Protein AF-A2EGA7-F1 (afdb_monomer_lite)

Organism: Trichomonas vaginalis (strain ATCC PRA-98 / G3) (NCBI:txid412133)

Structure (mmCIF, N/CA/C/O backbone):
data_AF-A2EGA7-F1
#
_entry.id   AF-A2EGA7-F1
#
loop_
_atom_site.group_PDB
_atom_site.id
_atom_site.type_symbol
_atom_site.label_atom_id
_atom_site.label_alt_id
_atom_site.label_comp_id
_atom_site.label_asym_id
_atom_site.label_entity_id
_atom_site.label_seq_id
_atom_site.pdbx_PDB_ins_code
_atom_site.Cartn_x
_atom_site.Cartn_y
_atom_site.Cartn_z
_atom_site.occupancy
_atom_site.B_iso_or_equiv
_atom_site.auth_seq_id
_atom_site.auth_comp_id
_atom_site.auth_asym_id
_atom_site.auth_atom_id
_atom_site.pdbx_PDB_model_num
ATOM 1 N N . MET A 1 1 ? -12.335 -5.864 5.901 1.00 59.53 1 MET A N 1
ATOM 2 C CA . MET A 1 1 ? -11.929 -6.369 4.562 1.00 59.53 1 MET A CA 1
ATOM 3 C C . MET A 1 1 ? -12.268 -5.380 3.443 1.00 59.53 1 MET A C 1
ATOM 5 O O . MET A 1 1 ? -11.469 -5.265 2.526 1.00 59.53 1 MET A O 1
ATOM 9 N N . GLU A 1 2 ? -13.351 -4.599 3.568 1.00 74.31 2 GLU A N 1
ATOM 10 C CA . GLU A 1 2 ? -13.751 -3.530 2.622 1.00 74.31 2 GLU A CA 1
ATOM 11 C C . GLU A 1 2 ? -12.633 -2.541 2.249 1.00 74.31 2 GLU A C 1
ATOM 13 O O . GLU A 1 2 ? -12.546 -2.087 1.114 1.00 74.31 2 GLU A O 1
ATOM 18 N N . PHE A 1 3 ? -11.723 -2.241 3.175 1.00 81.00 3 PHE A N 1
ATOM 19 C CA . PHE A 1 3 ? -10.582 -1.372 2.903 1.00 81.00 3 PHE A CA 1
ATOM 20 C C . PHE A 1 3 ? -9.685 -1.851 1.745 1.00 81.00 3 PHE A C 1
ATOM 22 O O . PHE A 1 3 ? -9.245 -1.044 0.926 1.00 81.00 3 PHE A O 1
ATOM 29 N N . LEU A 1 4 ? -9.395 -3.155 1.662 1.00 79.50 4 LEU A N 1
ATOM 30 C CA . LEU A 1 4 ? -8.545 -3.681 0.588 1.00 79.50 4 LEU A CA 1
ATOM 31 C C . LEU A 1 4 ? -9.235 -3.551 -0.772 1.00 79.50 4 LEU A C 1
ATOM 33 O O . LEU A 1 4 ? -8.558 -3.317 -1.775 1.00 79.50 4 LEU A O 1
ATOM 37 N N . ASP A 1 5 ? -10.568 -3.610 -0.794 1.00 81.44 5 ASP A N 1
ATOM 38 C CA . ASP A 1 5 ? -11.342 -3.287 -1.986 1.00 81.44 5 ASP A CA 1
ATOM 39 C C . ASP A 1 5 ? -11.206 -1.800 -2.332 1.00 81.44 5 ASP A C 1
ATOM 41 O O . ASP A 1 5 ? -10.957 -1.477 -3.491 1.00 81.44 5 ASP A O 1
ATOM 45 N N . CYS A 1 6 ? -11.249 -0.886 -1.353 1.00 81.25 6 CYS A N 1
ATOM 46 C CA . CYS A 1 6 ? -10.976 0.536 -1.602 1.00 81.25 6 CYS A CA 1
ATOM 47 C C . CYS A 1 6 ? -9.593 0.762 -2.232 1.00 81.25 6 CYS A C 1
ATOM 49 O O . CYS A 1 6 ? -9.489 1.512 -3.200 1.00 81.25 6 CYS A O 1
ATOM 51 N N . ILE A 1 7 ? -8.547 0.095 -1.731 1.00 86.88 7 ILE A N 1
ATOM 52 C CA . ILE A 1 7 ? -7.188 0.201 -2.287 1.00 86.88 7 ILE A CA 1
ATOM 53 C C . ILE A 1 7 ? -7.110 -0.350 -3.713 1.00 86.88 7 ILE A C 1
ATOM 55 O O . ILE A 1 7 ? -6.462 0.247 -4.571 1.00 86.88 7 ILE A O 1
ATOM 59 N N . ARG A 1 8 ? -7.798 -1.461 -3.992 1.00 86.25 8 ARG A N 1
ATOM 60 C CA . ARG A 1 8 ? -7.863 -2.057 -5.334 1.00 86.25 8 ARG A CA 1
ATOM 61 C C . ARG A 1 8 ? -8.451 -1.103 -6.378 1.00 86.25 8 ARG A C 1
ATOM 63 O O . ARG A 1 8 ? -8.062 -1.170 -7.542 1.00 86.25 8 ARG A O 1
ATOM 70 N N . TRP A 1 9 ? -9.382 -0.239 -5.979 1.00 89.62 9 TRP A N 1
ATOM 71 C CA . TRP A 1 9 ? -10.031 0.722 -6.875 1.00 89.62 9 TRP A CA 1
ATOM 72 C C . TRP A 1 9 ? -9.250 2.025 -7.073 1.00 89.62 9 TRP A C 1
ATOM 74 O O . TRP A 1 9 ? -9.686 2.878 -7.848 1.00 89.62 9 TRP A O 1
ATOM 84 N N . LEU A 1 10 ? -8.105 2.200 -6.407 1.00 93.62 10 LEU A N 1
ATOM 85 C CA . LEU A 1 10 ? -7.302 3.405 -6.584 1.00 93.62 10 LEU A CA 1
ATOM 86 C C . LEU A 1 10 ? -6.682 3.464 -7.988 1.00 93.62 10 LEU A C 1
ATOM 88 O O . LEU A 1 10 ? -6.241 2.444 -8.528 1.00 93.62 10 LEU A O 1
ATOM 92 N N . PRO 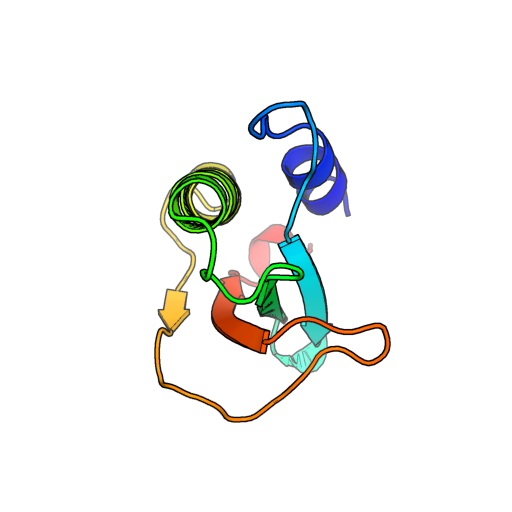A 1 11 ? -6.620 4.663 -8.593 1.00 93.94 11 PRO A N 1
ATOM 93 C CA . PRO A 1 11 ? -6.048 4.822 -9.916 1.00 93.94 11 PRO A CA 1
ATOM 94 C C . PRO A 1 11 ? -4.532 4.612 -9.889 1.00 93.94 11 PRO A C 1
ATOM 96 O O . PRO A 1 11 ? -3.857 4.853 -8.891 1.00 93.94 11 PRO A O 1
ATOM 99 N N . SER A 1 12 ? -3.991 4.205 -11.031 1.00 93.12 12 SER A N 1
ATOM 100 C CA . SER A 1 12 ? -2.552 4.170 -11.297 1.00 93.12 12 SER A CA 1
ATOM 101 C C . SER A 1 12 ? -2.293 4.449 -12.773 1.00 93.12 12 SER A C 1
ATOM 103 O O . SER A 1 12 ? -3.176 4.269 -13.622 1.00 93.12 12 SER A O 1
ATOM 105 N N . ALA A 1 13 ? -1.084 4.884 -13.109 1.00 89.81 13 ALA A N 1
ATOM 106 C CA . ALA A 1 13 ? -0.706 5.167 -14.481 1.00 89.81 13 ALA A CA 1
ATOM 107 C C . ALA A 1 13 ? -0.839 3.917 -15.361 1.00 89.81 13 ALA A C 1
ATOM 109 O O . ALA A 1 13 ? -0.255 2.865 -15.096 1.00 89.81 13 ALA A O 1
ATOM 110 N N . SER A 1 14 ? -1.610 4.039 -16.447 1.00 90.31 14 SER A N 1
ATOM 111 C CA . SER A 1 14 ? -1.970 2.906 -17.319 1.00 90.31 14 SER A CA 1
ATOM 112 C C . SER A 1 14 ? -2.618 1.729 -16.568 1.00 90.31 14 SER A C 1
ATOM 114 O O . SER A 1 14 ? -2.524 0.592 -17.023 1.00 90.31 14 SER A O 1
ATOM 116 N N . ASN A 1 15 ? -3.238 1.993 -15.411 1.00 89.94 15 ASN A N 1
ATOM 117 C CA . ASN A 1 15 ? -3.838 0.997 -14.524 1.00 89.94 15 ASN A CA 1
ATOM 118 C C . ASN A 1 15 ? -2.885 -0.158 -14.148 1.00 89.94 15 ASN A C 1
ATOM 120 O O . ASN A 1 15 ? -3.299 -1.311 -14.039 1.00 89.94 15 ASN A O 1
ATOM 124 N N . LYS A 1 16 ? -1.587 0.138 -13.998 1.00 88.38 16 LYS A N 1
ATOM 125 C CA . LYS A 1 16 ? -0.558 -0.877 -13.729 1.00 88.38 16 LYS A CA 1
ATOM 126 C C . LYS A 1 16 ? -0.602 -1.445 -12.315 1.00 88.38 16 LYS A C 1
ATOM 128 O O . LYS A 1 16 ? -0.121 -2.559 -12.134 1.00 88.38 16 LYS A O 1
ATOM 133 N N . GLN A 1 17 ? -1.105 -0.673 -11.349 1.00 90.50 17 GLN A N 1
ATOM 134 C CA . GLN A 1 17 ? -1.213 -1.036 -9.930 1.00 90.50 17 GLN A CA 1
ATOM 135 C C . GLN A 1 17 ? 0.087 -1.678 -9.422 1.00 90.50 17 GLN A C 1
ATOM 137 O O . GLN A 1 17 ? 0.167 -2.873 -9.128 1.00 90.50 17 GLN A O 1
ATOM 142 N N . SER A 1 18 ? 1.157 -0.880 -9.408 1.00 89.69 18 SER A N 1
ATOM 143 C CA . SER A 1 18 ? 2.516 -1.363 -9.143 1.00 89.69 18 SER A CA 1
ATOM 144 C C . SER A 1 18 ? 2.730 -1.886 -7.720 1.00 89.69 18 SER A C 1
ATOM 146 O O . SER A 1 18 ? 3.704 -2.595 -7.469 1.00 89.69 18 SER A O 1
ATOM 148 N N . TRP A 1 19 ? 1.811 -1.598 -6.799 1.00 92.06 19 TRP A N 1
ATOM 149 C CA . TRP A 1 19 ? 1.903 -2.022 -5.410 1.00 92.06 19 TRP A CA 1
ATOM 150 C C . TRP A 1 19 ? 1.727 -3.536 -5.221 1.00 92.06 19 TRP A C 1
ATOM 152 O O . TRP A 1 19 ? 0.942 -4.218 -5.889 1.00 92.06 19 TRP A O 1
ATOM 162 N N . ARG A 1 20 ? 2.448 -4.071 -4.236 1.00 92.12 20 ARG A N 1
ATOM 163 C CA . ARG A 1 20 ? 2.159 -5.342 -3.562 1.00 92.12 20 ARG A CA 1
ATOM 164 C C . ARG A 1 20 ? 1.994 -5.060 -2.077 1.00 92.12 20 ARG A C 1
ATOM 166 O O . ARG A 1 20 ? 2.644 -4.167 -1.536 1.00 92.12 20 ARG A O 1
ATOM 173 N N . ILE A 1 21 ? 1.114 -5.814 -1.432 1.00 93.31 21 ILE A N 1
ATOM 174 C CA . ILE A 1 21 ? 0.734 -5.587 -0.040 1.00 93.31 21 ILE A CA 1
ATOM 175 C C . ILE A 1 21 ? 0.840 -6.915 0.703 1.00 93.31 21 ILE A C 1
ATOM 177 O O . ILE A 1 21 ? 0.279 -7.919 0.268 1.00 93.31 21 ILE A O 1
ATOM 181 N N . SER A 1 22 ? 1.562 -6.914 1.820 1.00 93.88 22 SER A N 1
ATOM 182 C CA . SER A 1 22 ? 1.518 -7.981 2.824 1.00 93.88 22 SER A CA 1
ATOM 183 C C . SER A 1 22 ? 0.814 -7.449 4.065 1.00 93.88 22 SER A C 1
ATOM 185 O O . SER A 1 22 ? 1.010 -6.286 4.410 1.00 93.88 22 SER A O 1
ATOM 187 N N . TYR A 1 23 ? 0.011 -8.268 4.738 1.00 93.75 23 TYR A N 1
ATOM 188 C CA . TYR A 1 23 ? -0.706 -7.876 5.950 1.00 93.75 23 TYR A CA 1
ATOM 189 C C . TYR A 1 23 ? -0.353 -8.811 7.104 1.00 93.75 23 TYR A C 1
ATOM 191 O O . TYR A 1 23 ? -0.477 -10.028 6.978 1.00 93.75 23 TYR A O 1
ATOM 199 N N . ASN A 1 24 ? 0.072 -8.224 8.222 1.00 93.75 24 ASN A N 1
ATOM 200 C CA . ASN A 1 24 ? 0.217 -8.895 9.504 1.00 93.75 24 ASN A CA 1
ATOM 201 C C . ASN A 1 24 ? -0.984 -8.518 10.401 1.00 93.75 24 ASN A C 1
ATOM 203 O O . ASN A 1 24 ? -1.055 -7.365 10.847 1.00 93.75 24 ASN A O 1
ATOM 207 N N . PRO A 1 25 ? -1.915 -9.453 10.673 1.00 91.38 25 PRO A N 1
ATOM 208 C CA . PRO A 1 25 ? -3.100 -9.184 11.485 1.00 91.38 25 PRO A CA 1
ATOM 209 C C . PRO A 1 25 ? -2.783 -8.922 12.961 1.00 91.38 25 PRO A C 1
ATOM 211 O O . PRO A 1 25 ? -3.446 -8.090 13.577 1.00 91.38 25 PRO A O 1
ATOM 214 N N . ASP A 1 26 ? -1.745 -9.552 13.515 1.00 92.94 26 ASP A N 1
ATOM 215 C CA . ASP A 1 26 ? -1.395 -9.410 14.935 1.00 92.94 26 ASP A CA 1
ATOM 216 C C . ASP A 1 26 ? -0.959 -7.971 15.261 1.00 92.94 26 ASP A C 1
ATOM 218 O O . ASP A 1 26 ? -1.277 -7.418 16.317 1.00 92.94 26 ASP A O 1
ATOM 222 N N 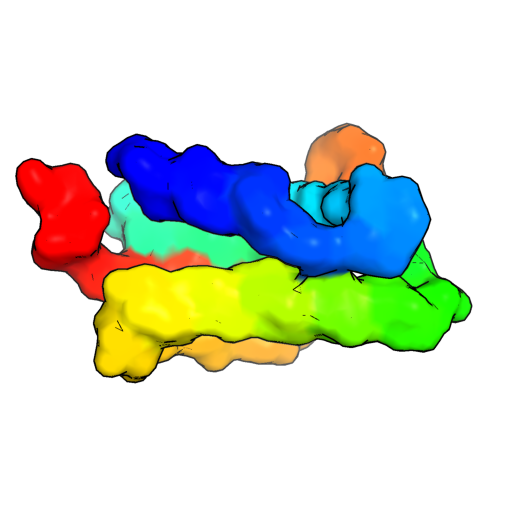. GLU A 1 27 ? -0.286 -7.331 14.304 1.00 94.44 27 GLU A N 1
ATOM 223 C CA . GLU A 1 27 ? 0.200 -5.953 14.402 1.00 94.44 27 GLU A CA 1
ATOM 224 C C . GLU A 1 27 ? -0.729 -4.925 13.734 1.00 94.44 27 GLU A C 1
ATOM 226 O O . GLU A 1 27 ? -0.491 -3.725 13.850 1.00 94.44 27 GLU A O 1
ATOM 231 N N . ASN A 1 28 ? -1.778 -5.361 13.024 1.00 92.94 28 ASN A N 1
ATOM 232 C CA . ASN A 1 28 ? -2.569 -4.523 12.106 1.00 92.94 28 ASN A CA 1
ATOM 233 C C . ASN A 1 28 ? -1.698 -3.713 11.138 1.00 92.94 28 ASN A C 1
ATOM 235 O O . ASN A 1 28 ? -1.944 -2.533 10.861 1.00 92.94 28 ASN A O 1
ATOM 239 N N . LYS A 1 29 ? -0.649 -4.368 10.642 1.00 95.69 29 LYS A N 1
ATOM 240 C CA . LYS A 1 29 ? 0.433 -3.733 9.903 1.00 95.69 29 LYS A CA 1
ATOM 241 C C . LYS A 1 29 ? 0.470 -4.241 8.477 1.00 95.69 29 LYS A C 1
ATOM 243 O O . LYS A 1 29 ? 0.561 -5.440 8.224 1.00 95.69 29 LYS A O 1
ATOM 248 N N . PHE A 1 30 ? 0.446 -3.310 7.540 1.00 95.44 30 PHE A N 1
ATOM 249 C CA . PHE A 1 30 ? 0.638 -3.571 6.126 1.00 95.44 30 PHE A CA 1
ATOM 250 C C . PHE A 1 30 ? 2.076 -3.258 5.764 1.00 95.44 30 PHE A C 1
ATOM 252 O O . PHE A 1 30 ? 2.601 -2.218 6.149 1.00 95.44 30 PHE A O 1
ATOM 259 N N . LYS A 1 31 ? 2.715 -4.135 5.003 1.00 96.31 31 LYS A N 1
ATOM 260 C CA . LYS A 1 31 ? 3.971 -3.828 4.327 1.00 96.31 31 LYS A CA 1
ATOM 261 C C . LYS A 1 31 ? 3.674 -3.569 2.864 1.00 96.31 31 LYS A C 1
ATOM 263 O O . LYS A 1 31 ? 2.978 -4.359 2.221 1.00 96.31 31 LYS A O 1
ATOM 268 N N . ILE A 1 32 ? 4.203 -2.464 2.369 1.00 95.38 32 ILE A N 1
ATOM 269 C CA . ILE A 1 32 ? 4.022 -1.996 1.007 1.00 95.38 32 ILE A CA 1
ATOM 270 C C . ILE A 1 32 ? 5.301 -2.255 0.237 1.00 95.38 32 ILE A C 1
ATOM 272 O O . ILE A 1 32 ? 6.395 -1.903 0.681 1.00 95.38 32 ILE A O 1
ATOM 276 N N . PHE A 1 33 ? 5.140 -2.821 -0.948 1.00 94.50 33 PHE A N 1
ATOM 277 C CA . PHE A 1 33 ? 6.229 -3.070 -1.871 1.00 94.50 33 PHE A CA 1
ATOM 278 C C . PHE A 1 33 ? 5.873 -2.498 -3.236 1.00 94.50 33 PHE A C 1
ATOM 280 O O . PHE A 1 33 ? 4.705 -2.492 -3.626 1.00 94.50 33 PHE A O 1
ATOM 287 N N . ASP A 1 34 ? 6.883 -2.066 -3.976 1.00 93.06 34 ASP A N 1
ATOM 288 C CA . ASP A 1 34 ? 6.734 -1.657 -5.364 1.00 93.06 34 ASP A CA 1
ATOM 289 C C . ASP A 1 34 ? 7.327 -2.708 -6.303 1.00 93.06 34 ASP A C 1
ATOM 291 O O . ASP A 1 34 ? 8.522 -3.000 -6.248 1.00 93.06 34 ASP A O 1
ATOM 295 N N . TYR A 1 35 ? 6.503 -3.233 -7.208 1.00 89.75 35 TYR A N 1
ATOM 296 C CA . TYR A 1 35 ? 6.904 -4.186 -8.238 1.00 89.75 35 TYR A CA 1
ATOM 297 C C . TYR A 1 35 ? 7.944 -3.619 -9.219 1.00 89.75 35 TYR A C 1
ATOM 299 O O . TYR A 1 35 ? 8.821 -4.358 -9.666 1.00 89.75 35 TYR A O 1
ATOM 307 N N . TYR A 1 36 ? 7.886 -2.319 -9.538 1.00 84.00 36 TYR A N 1
ATOM 308 C CA . TYR A 1 36 ? 8.839 -1.672 -10.456 1.00 84.00 36 TYR A CA 1
ATOM 309 C C . TYR A 1 36 ? 10.029 -1.019 -9.735 1.00 84.00 36 TYR A C 1
ATOM 311 O O . TYR A 1 36 ? 10.833 -0.338 -10.377 1.00 84.00 36 TYR A O 1
ATOM 319 N N . ASN A 1 37 ? 10.184 -1.262 -8.427 1.00 76.50 37 ASN A N 1
ATOM 320 C CA . ASN A 1 37 ? 11.328 -0.840 -7.611 1.00 76.50 37 ASN A CA 1
ATOM 321 C C . ASN A 1 37 ? 11.649 0.665 -7.675 1.00 76.50 37 ASN A C 1
ATOM 323 O O . ASN A 1 37 ? 12.818 1.046 -7.635 1.00 76.50 37 ASN A O 1
ATOM 327 N N . LEU A 1 38 ? 10.630 1.507 -7.836 1.00 69.25 38 LEU A N 1
ATOM 328 C CA . LEU A 1 38 ? 10.696 2.961 -8.002 1.00 69.25 38 LEU A CA 1
ATOM 329 C C . LEU A 1 38 ? 11.594 3.404 -9.173 1.00 69.25 38 LEU A C 1
ATOM 331 O O . LEU A 1 38 ? 11.957 4.574 -9.282 1.00 69.25 38 LEU A O 1
ATOM 335 N N . ALA A 1 39 ? 11.959 2.477 -10.065 1.00 66.12 39 ALA A N 1
ATOM 336 C CA . ALA A 1 39 ? 12.922 2.712 -11.137 1.00 66.12 39 ALA A CA 1
ATOM 337 C C . ALA A 1 39 ? 12.319 3.520 -12.295 1.00 66.12 39 ALA A C 1
ATOM 339 O O . ALA A 1 39 ? 13.037 4.170 -13.053 1.00 66.12 39 ALA A O 1
ATOM 340 N N . ASN A 1 40 ? 10.994 3.506 -12.429 1.00 67.38 40 ASN A N 1
ATOM 341 C CA . ASN A 1 40 ? 10.255 4.437 -13.265 1.00 67.38 40 ASN A CA 1
ATOM 342 C C . ASN A 1 40 ? 9.585 5.470 -12.346 1.00 67.38 40 ASN A C 1
ATOM 344 O O . ASN A 1 40 ? 8.762 5.119 -11.512 1.00 67.38 40 ASN A O 1
ATOM 348 N N . GLY A 1 41 ? 9.897 6.761 -12.497 1.00 66.31 41 GLY A N 1
ATOM 349 C CA . GLY A 1 41 ? 9.354 7.810 -11.612 1.00 66.31 41 GLY A CA 1
ATOM 350 C C . GLY A 1 41 ? 7.817 7.843 -11.517 1.00 66.31 41 GLY A C 1
ATOM 351 O O . GLY A 1 41 ? 7.267 8.362 -10.555 1.00 66.31 41 GLY A O 1
ATOM 352 N N . ILE A 1 42 ? 7.125 7.230 -12.482 1.00 74.00 42 ILE A N 1
ATOM 353 C CA . ILE A 1 42 ? 5.679 6.981 -12.469 1.00 74.00 42 ILE A CA 1
ATOM 354 C C . ILE A 1 42 ? 5.249 6.103 -11.282 1.00 74.00 42 ILE A C 1
ATOM 356 O O . ILE A 1 42 ? 4.247 6.411 -10.641 1.00 74.00 42 ILE A O 1
ATOM 360 N N . SER A 1 43 ? 6.000 5.048 -10.953 1.00 80.19 43 SER A N 1
ATOM 361 C CA . SER A 1 43 ? 5.625 4.143 -9.863 1.00 80.19 43 SER A CA 1
ATOM 362 C C . SER A 1 43 ? 5.649 4.833 -8.500 1.00 80.19 43 SER A C 1
ATOM 364 O O . SER A 1 43 ? 4.805 4.556 -7.654 1.00 80.19 43 SER A O 1
ATOM 366 N N . THR A 1 44 ? 6.524 5.822 -8.304 1.00 85.00 44 THR A N 1
ATOM 367 C CA . THR A 1 44 ? 6.522 6.645 -7.087 1.00 85.00 44 THR A CA 1
ATOM 368 C C . THR A 1 44 ? 5.183 7.358 -6.881 1.00 85.00 44 THR A C 1
ATOM 370 O O . THR A 1 44 ? 4.674 7.395 -5.761 1.00 85.00 44 THR A O 1
ATOM 373 N N . PHE A 1 45 ? 4.579 7.889 -7.951 1.00 89.31 45 PHE A N 1
ATOM 374 C CA . PHE A 1 45 ? 3.262 8.528 -7.874 1.00 89.31 45 PHE A CA 1
ATOM 375 C C . PHE A 1 45 ? 2.152 7.513 -7.593 1.00 89.31 45 PHE A C 1
ATOM 377 O O . PHE A 1 45 ? 1.315 7.764 -6.730 1.00 89.31 45 PHE A O 1
ATOM 384 N N . ASP A 1 46 ? 2.176 6.358 -8.263 1.00 92.12 46 ASP A N 1
ATOM 385 C CA . ASP A 1 46 ? 1.192 5.288 -8.056 1.00 92.12 46 ASP A CA 1
ATOM 386 C C . ASP A 1 46 ? 1.214 4.774 -6.605 1.00 92.12 46 ASP A C 1
ATOM 388 O O . ASP A 1 46 ? 0.168 4.641 -5.965 1.00 92.12 46 ASP A O 1
ATOM 392 N N . ILE A 1 47 ? 2.407 4.560 -6.043 1.00 92.81 47 ILE A N 1
ATOM 393 C CA . ILE A 1 47 ? 2.581 4.181 -4.636 1.00 92.81 47 ILE A CA 1
ATOM 394 C C . ILE A 1 47 ? 2.087 5.291 -3.701 1.00 92.81 47 ILE A C 1
ATOM 396 O O . ILE A 1 47 ? 1.410 4.998 -2.717 1.00 92.81 47 ILE A O 1
ATOM 400 N N . GLY A 1 48 ? 2.359 6.561 -4.012 1.00 93.31 48 GLY A N 1
ATOM 401 C CA . GLY A 1 48 ? 1.856 7.700 -3.239 1.00 93.31 48 GLY A CA 1
ATOM 402 C C . GLY A 1 48 ? 0.324 7.787 -3.216 1.00 93.31 48 GLY A C 1
ATOM 403 O O . GLY A 1 48 ? -0.263 8.013 -2.154 1.00 93.31 48 GLY A O 1
ATOM 404 N N . ILE A 1 49 ? -0.335 7.549 -4.355 1.00 94.06 49 ILE A N 1
ATOM 405 C CA . ILE A 1 49 ? -1.803 7.457 -4.447 1.00 94.06 49 ILE A CA 1
ATOM 406 C C . ILE A 1 49 ? -2.310 6.332 -3.541 1.00 94.06 49 ILE A C 1
ATOM 408 O O . ILE A 1 49 ? -3.230 6.538 -2.748 1.00 94.06 49 ILE A O 1
ATOM 412 N N . MET A 1 50 ? -1.676 5.163 -3.616 1.00 94.50 50 MET A N 1
ATOM 413 C CA . MET A 1 50 ? -2.039 4.003 -2.809 1.00 94.50 50 MET A CA 1
ATOM 414 C C . MET A 1 50 ? -1.896 4.278 -1.301 1.00 94.50 50 MET A C 1
ATOM 416 O O . MET A 1 50 ? -2.853 4.070 -0.553 1.00 94.50 50 MET A O 1
ATOM 420 N N . ILE A 1 51 ? -0.766 4.844 -0.856 1.00 94.69 51 ILE A N 1
ATOM 421 C CA . ILE A 1 51 ? -0.546 5.256 0.545 1.00 94.69 51 ILE A CA 1
ATOM 422 C C . ILE A 1 51 ? -1.600 6.284 0.987 1.00 94.69 51 ILE A C 1
ATOM 424 O O . ILE A 1 51 ? -2.121 6.206 2.100 1.00 94.69 51 ILE A O 1
ATOM 428 N N . SER A 1 52 ? -1.969 7.222 0.112 1.00 93.75 52 SER A N 1
ATOM 429 C CA . SER A 1 52 ? -3.017 8.207 0.409 1.00 93.75 52 SER A CA 1
ATOM 430 C C . SER A 1 52 ? -4.373 7.542 0.664 1.00 93.75 52 SER A C 1
ATOM 432 O O . SER A 1 52 ? -5.137 8.015 1.501 1.00 93.75 52 SER A O 1
ATOM 434 N N . GLY A 1 53 ? -4.661 6.409 0.018 1.00 93.31 53 GLY A N 1
ATOM 435 C CA . GLY A 1 53 ? -5.850 5.606 0.304 1.00 93.31 53 GLY A CA 1
ATOM 436 C C . GLY A 1 53 ? -5.912 5.105 1.749 1.00 93.31 53 GLY A C 1
ATOM 437 O O . GLY A 1 53 ? -6.955 5.227 2.390 1.00 93.31 53 GLY A O 1
ATOM 438 N N . PHE A 1 54 ? -4.790 4.618 2.295 1.00 94.12 54 PHE A N 1
ATOM 439 C CA . PHE A 1 54 ? -4.682 4.249 3.716 1.00 94.12 54 PHE A CA 1
ATOM 440 C C . PHE A 1 54 ? -4.944 5.451 4.628 1.00 94.12 54 PHE A C 1
ATOM 442 O O . PHE A 1 54 ? -5.706 5.359 5.597 1.00 94.12 54 PHE A O 1
ATOM 449 N N . TYR A 1 55 ? -4.342 6.592 4.294 1.00 94.56 55 TYR A N 1
ATOM 450 C CA . TYR A 1 55 ? -4.507 7.828 5.048 1.00 94.56 55 TYR A CA 1
ATOM 451 C C . TYR A 1 55 ? -5.968 8.297 5.070 1.00 94.56 55 TYR A C 1
ATOM 453 O O . TYR A 1 55 ? -6.520 8.544 6.140 1.00 94.56 55 TYR A O 1
ATOM 461 N N . PHE A 1 56 ? -6.634 8.364 3.915 1.00 92.19 56 PHE A N 1
ATOM 462 C CA . PHE A 1 56 ? -8.023 8.821 3.844 1.00 92.19 56 PHE A CA 1
ATOM 463 C C . PHE A 1 56 ? -9.003 7.837 4.478 1.00 92.19 56 PHE A C 1
ATOM 465 O O . PHE A 1 56 ? -9.893 8.269 5.211 1.00 92.19 56 PHE A O 1
ATOM 472 N N . TYR A 1 57 ? -8.822 6.531 4.264 1.00 91.00 57 TYR A N 1
ATOM 473 C CA . TYR A 1 57 ? -9.678 5.519 4.883 1.00 91.00 57 TYR A CA 1
ATOM 474 C C . TYR A 1 57 ? -9.595 5.565 6.412 1.00 91.00 57 TYR A C 1
ATOM 476 O O . TYR A 1 57 ? -10.615 5.553 7.097 1.00 91.00 57 TYR A O 1
ATOM 484 N N . SER A 1 58 ? -8.380 5.699 6.953 1.00 92.69 58 SER A N 1
ATOM 485 C CA . SER A 1 58 ? -8.167 5.848 8.397 1.00 92.69 58 SER A CA 1
ATOM 486 C C . SER A 1 58 ? -8.474 7.243 8.937 1.00 92.69 58 SER A C 1
ATOM 488 O O . SER A 1 58 ? -8.270 7.481 10.124 1.00 92.69 58 SER A O 1
ATOM 490 N N . LYS A 1 59 ? -8.922 8.189 8.099 1.00 93.31 59 LYS A N 1
ATOM 491 C CA . LYS A 1 59 ? -9.118 9.601 8.477 1.00 93.31 59 LYS A CA 1
ATOM 492 C C . LYS A 1 59 ? -7.870 10.205 9.142 1.00 93.31 59 LYS A C 1
ATOM 494 O O . LYS A 1 59 ? -7.969 10.975 10.094 1.00 93.31 59 LYS A O 1
ATOM 499 N N . GLY A 1 60 ? -6.693 9.818 8.652 1.00 94.44 60 GLY A N 1
ATOM 500 C CA . GLY A 1 60 ? -5.388 10.260 9.138 1.00 94.44 60 GLY A CA 1
ATOM 501 C C . GLY A 1 60 ? -4.888 9.565 10.405 1.00 94.44 60 GLY A C 1
ATOM 502 O O . GLY A 1 60 ? -3.875 9.987 10.953 1.00 94.44 60 GLY A O 1
ATOM 503 N N . GLN A 1 61 ? -5.564 8.516 10.880 1.00 95.69 61 GLN A N 1
ATOM 504 C CA . GLN A 1 61 ? -5.187 7.798 12.104 1.00 95.69 61 GLN A CA 1
ATOM 505 C C . GLN A 1 61 ? -4.170 6.666 11.873 1.00 95.69 61 GLN A C 1
ATOM 507 O O . GLN A 1 61 ? -3.766 6.006 12.828 1.00 95.69 61 GLN A O 1
ATOM 512 N N . CYS A 1 62 ? -3.758 6.405 10.629 1.00 95.31 62 CYS A N 1
ATOM 513 C CA . CYS A 1 62 ? -2.703 5.438 10.336 1.00 95.31 62 CYS A CA 1
ATOM 514 C C . CYS A 1 62 ? -1.306 5.986 10.662 1.00 95.31 62 CYS A C 1
ATOM 516 O O . CYS A 1 62 ? -1.027 7.171 10.470 1.00 95.31 62 CYS A O 1
ATOM 518 N N . GLN A 1 63 ? -0.393 5.101 11.055 1.00 97.25 63 GLN A N 1
ATOM 519 C CA . GLN A 1 63 ? 1.029 5.415 11.174 1.00 97.25 63 GLN A CA 1
ATOM 520 C C . GLN A 1 63 ? 1.776 4.872 9.958 1.00 97.25 63 GLN A C 1
ATOM 522 O O . GLN A 1 63 ? 1.695 3.680 9.673 1.00 97.25 63 GLN A O 1
ATOM 527 N N . ILE A 1 64 ? 2.520 5.734 9.266 1.00 97.12 64 ILE A N 1
ATOM 528 C CA . ILE A 1 64 ? 3.348 5.359 8.114 1.00 97.12 64 ILE A CA 1
ATOM 529 C C . ILE A 1 64 ? 4.814 5.377 8.550 1.00 97.12 64 ILE A C 1
ATOM 531 O O . ILE A 1 64 ? 5.318 6.407 8.993 1.00 97.12 64 ILE A O 1
ATOM 535 N N . ASP A 1 65 ? 5.492 4.243 8.410 1.00 96.69 65 ASP A N 1
ATOM 536 C CA . ASP A 1 65 ? 6.909 4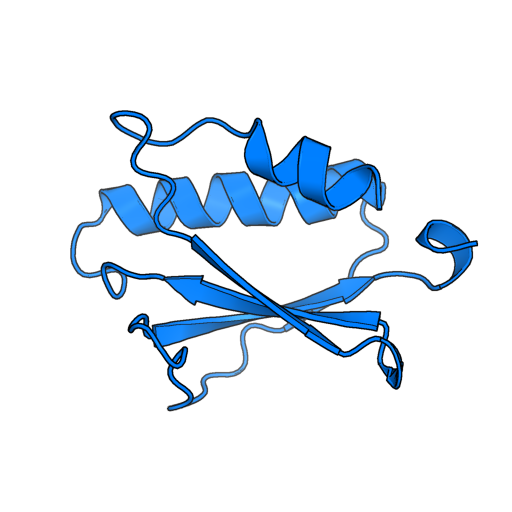.067 8.714 1.00 96.69 65 ASP A CA 1
ATOM 537 C C . ASP A 1 65 ? 7.698 3.821 7.421 1.00 96.69 65 ASP A C 1
ATOM 539 O O . ASP A 1 65 ? 7.528 2.801 6.746 1.00 96.69 65 ASP A O 1
ATOM 543 N N . MET A 1 66 ? 8.559 4.783 7.087 1.00 92.81 66 MET A N 1
ATOM 544 C CA . MET A 1 66 ? 9.418 4.792 5.899 1.00 92.81 66 MET A CA 1
ATOM 545 C C . MET A 1 66 ? 10.829 4.243 6.180 1.00 92.81 66 MET A C 1
ATOM 547 O O . MET A 1 66 ? 11.736 4.452 5.374 1.00 92.81 66 MET A O 1
ATOM 551 N N . THR A 1 67 ? 11.052 3.585 7.324 1.00 94.31 67 THR A N 1
ATOM 552 C CA . THR A 1 67 ? 12.357 2.999 7.661 1.00 94.31 67 THR A CA 1
ATOM 553 C C . THR A 1 67 ? 12.784 2.010 6.570 1.00 94.31 67 THR A C 1
ATOM 555 O O . THR A 1 67 ? 12.028 1.075 6.299 1.00 94.31 67 THR A O 1
ATOM 558 N N . PRO A 1 68 ? 13.967 2.182 5.943 1.00 89.12 68 PRO A N 1
ATOM 559 C CA . PRO A 1 68 ? 14.426 1.312 4.865 1.00 89.12 68 PRO A CA 1
ATOM 560 C C . PRO A 1 68 ? 14.523 -0.159 5.282 1.00 89.12 68 PRO A C 1
ATOM 562 O O . PRO A 1 68 ? 14.889 -0.475 6.414 1.00 89.12 68 PRO A O 1
ATOM 565 N N . SER A 1 69 ? 14.249 -1.059 4.340 1.00 93.25 69 SER A N 1
ATOM 566 C CA . SER A 1 69 ? 14.393 -2.505 4.513 1.00 93.25 69 SER A CA 1
ATOM 567 C C . SER A 1 69 ? 14.776 -3.151 3.184 1.00 93.25 69 SER A C 1
ATOM 569 O O . SER A 1 69 ? 14.272 -2.758 2.134 1.00 93.25 69 SER A O 1
ATOM 571 N N . GLU A 1 70 ? 15.631 -4.172 3.237 1.00 92.38 70 GLU A N 1
ATOM 572 C CA . GLU A 1 70 ? 16.018 -4.994 2.077 1.00 92.38 70 GLU A CA 1
ATOM 573 C C . GLU A 1 70 ? 15.001 -6.117 1.785 1.00 92.38 70 GLU A C 1
ATOM 575 O O . GLU A 1 70 ? 15.238 -7.006 0.966 1.00 92.38 70 GLU A O 1
ATOM 580 N N . GLU A 1 71 ? 13.857 -6.112 2.475 1.00 93.19 71 GLU A N 1
ATOM 581 C CA . GLU A 1 71 ? 12.792 -7.089 2.277 1.00 93.19 71 GLU A CA 1
ATOM 582 C C . GLU A 1 71 ? 12.208 -7.010 0.857 1.00 93.19 71 GLU A C 1
ATOM 584 O O . GLU A 1 71 ? 12.009 -5.937 0.277 1.00 93.19 71 GLU A O 1
ATOM 589 N N . THR A 1 72 ? 11.888 -8.177 0.301 1.00 92.06 72 THR A N 1
ATOM 590 C CA . THR A 1 72 ? 11.257 -8.308 -1.013 1.00 92.06 72 THR A CA 1
ATOM 591 C C . THR A 1 72 ? 9.973 -9.112 -0.907 1.00 92.06 72 THR A C 1
ATOM 593 O O . THR A 1 72 ? 9.848 -10.024 -0.087 1.00 92.06 72 THR A O 1
ATOM 596 N N . PHE A 1 73 ? 8.994 -8.773 -1.742 1.00 91.06 73 PHE A N 1
ATOM 597 C CA . PHE A 1 73 ? 7.769 -9.555 -1.843 1.00 91.06 73 PHE A CA 1
ATOM 598 C C . PHE A 1 73 ? 8.043 -10.861 -2.609 1.00 91.06 73 PHE A C 1
ATOM 600 O O . PHE A 1 73 ? 8.814 -10.868 -3.567 1.00 91.06 73 PHE A O 1
ATOM 607 N N . HIS A 1 74 ? 7.397 -11.967 -2.229 1.00 87.38 74 HIS A N 1
ATOM 608 C CA . HIS A 1 74 ? 7.698 -13.308 -2.761 1.00 87.38 74 HIS A CA 1
ATOM 609 C C . HIS A 1 74 ? 7.515 -13.454 -4.288 1.00 87.38 74 HIS A C 1
ATOM 611 O O . HIS A 1 74 ? 8.180 -14.279 -4.905 1.00 87.38 74 HIS A O 1
ATOM 617 N N . THR A 1 75 ? 6.659 -12.639 -4.918 1.00 86.75 75 THR A N 1
ATOM 618 C CA . THR A 1 75 ? 6.503 -12.568 -6.388 1.00 86.75 75 THR A CA 1
ATOM 619 C C . THR A 1 75 ? 7.271 -11.406 -7.035 1.00 86.75 75 THR A C 1
ATOM 621 O O . THR A 1 75 ? 6.959 -11.006 -8.158 1.00 86.75 75 THR A O 1
ATOM 624 N N . GLY A 1 76 ? 8.223 -10.812 -6.319 1.00 85.38 76 GLY A N 1
ATOM 625 C CA . GLY A 1 76 ? 8.957 -9.621 -6.733 1.00 85.38 76 GLY A CA 1
ATOM 626 C C . GLY A 1 76 ? 8.342 -8.309 -6.240 1.00 85.38 76 GLY A C 1
ATOM 627 O O . GLY A 1 76 ? 7.133 -8.192 -6.029 1.00 85.38 76 GLY A O 1
ATOM 628 N N . GLY A 1 77 ? 9.221 -7.320 -6.087 1.00 89.19 77 GLY A N 1
ATOM 629 C CA . GLY A 1 77 ? 8.933 -5.974 -5.601 1.00 89.19 77 GLY A CA 1
ATOM 630 C C . GLY A 1 77 ? 9.731 -5.646 -4.341 1.00 89.19 77 GLY A C 1
ATOM 631 O O . GLY A 1 77 ? 9.853 -6.483 -3.442 1.00 89.19 77 GLY A O 1
ATOM 632 N N . LYS A 1 78 ? 10.300 -4.442 -4.293 1.00 92.75 78 LYS A N 1
ATOM 633 C CA . LYS A 1 78 ? 11.100 -3.957 -3.161 1.00 92.75 78 LYS A CA 1
ATOM 634 C C . LYS A 1 78 ? 10.227 -3.273 -2.129 1.00 92.75 78 LYS A C 1
ATOM 636 O O . LYS A 1 78 ? 9.283 -2.570 -2.488 1.00 92.75 78 LYS A O 1
ATOM 641 N N . TYR A 1 79 ? 10.563 -3.475 -0.860 1.00 94.50 79 TYR A N 1
ATOM 642 C CA . TYR A 1 79 ? 9.918 -2.782 0.242 1.00 94.50 79 TYR A CA 1
ATOM 643 C C . TYR A 1 79 ? 10.005 -1.263 0.060 1.00 94.50 79 TYR A C 1
ATOM 645 O O . TYR A 1 79 ? 11.043 -0.725 -0.326 1.00 94.50 79 TYR A O 1
ATOM 653 N N . VAL A 1 80 ? 8.898 -0.585 0.351 1.00 94.62 80 VAL A N 1
ATOM 654 C CA . VAL A 1 80 ? 8.810 0.877 0.353 1.00 94.62 80 VAL A CA 1
ATOM 655 C C . VAL A 1 80 ? 8.592 1.379 1.772 1.00 94.62 80 VAL A C 1
ATOM 657 O O . VAL A 1 80 ? 9.348 2.213 2.260 1.00 94.62 80 VAL A O 1
ATOM 660 N N . CYS A 1 81 ? 7.546 0.886 2.431 1.00 95.81 81 CYS A N 1
ATOM 661 C CA . CYS A 1 81 ? 7.155 1.339 3.757 1.00 95.81 81 CYS A C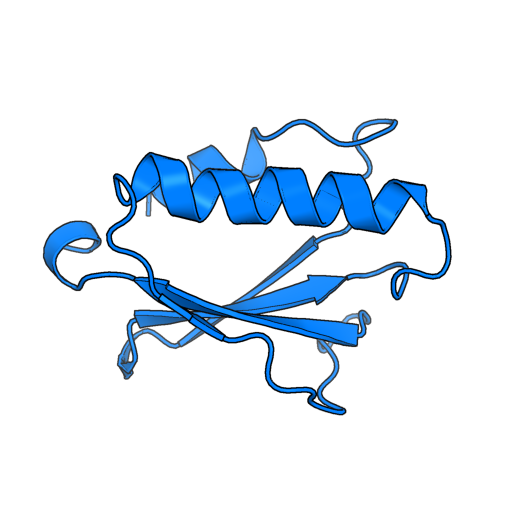A 1
ATOM 662 C C . CYS A 1 81 ? 6.267 0.311 4.453 1.00 95.81 81 CYS A C 1
ATOM 664 O O . CYS A 1 81 ? 5.843 -0.693 3.867 1.00 95.81 81 CYS A O 1
ATOM 666 N N . SER A 1 82 ? 5.942 0.593 5.708 1.00 97.62 82 SER A N 1
ATOM 667 C CA . SER A 1 82 ? 4.886 -0.105 6.417 1.00 97.62 82 SER A CA 1
ATOM 668 C C . SER A 1 82 ? 3.862 0.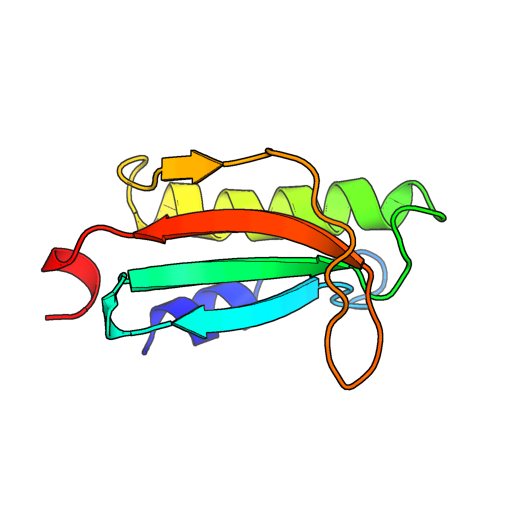869 6.977 1.00 97.62 82 SER A C 1
ATOM 670 O O . SER A 1 82 ? 4.175 2.016 7.286 1.00 97.62 82 SER A O 1
ATOM 672 N N . ILE A 1 83 ? 2.616 0.416 7.055 1.00 97.12 83 ILE A N 1
ATOM 673 C CA . ILE A 1 83 ? 1.478 1.212 7.489 1.00 97.12 83 ILE A CA 1
ATOM 674 C C . ILE A 1 83 ? 0.753 0.439 8.580 1.00 97.12 83 ILE A C 1
ATOM 676 O O . ILE A 1 83 ? 0.226 -0.643 8.328 1.00 97.12 83 ILE A O 1
ATOM 680 N N . THR A 1 84 ? 0.714 0.994 9.783 1.00 97.00 84 THR A N 1
ATOM 681 C CA . THR A 1 84 ? -0.050 0.437 10.900 1.00 97.00 84 THR A CA 1
ATOM 682 C C . THR A 1 84 ? -1.394 1.141 10.986 1.00 97.00 84 THR A C 1
ATOM 684 O O . THR A 1 84 ? -1.464 2.373 11.011 1.00 97.00 84 THR A O 1
ATOM 687 N N . MET A 1 85 ? -2.466 0.356 11.023 1.00 94.62 85 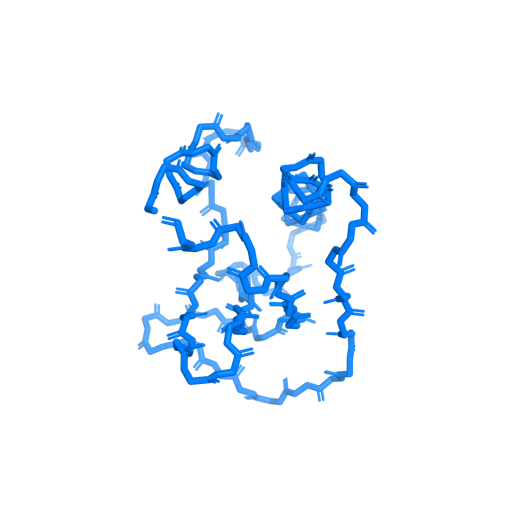MET A N 1
ATOM 688 C CA . MET A 1 85 ? -3.838 0.851 11.046 1.00 94.62 85 MET A CA 1
ATOM 689 C C . MET A 1 85 ? -4.453 0.699 12.450 1.00 94.62 85 MET A C 1
ATOM 691 O O . MET A 1 85 ? -4.164 -0.280 13.142 1.00 94.62 85 MET A O 1
ATOM 695 N N . PRO A 1 86 ? -5.321 1.632 12.884 1.00 93.25 86 PRO A N 1
ATOM 696 C CA . PRO A 1 86 ? -6.067 1.496 14.133 1.00 93.25 86 PRO A CA 1
ATOM 697 C C . PRO A 1 86 ? -6.911 0.218 14.174 1.00 93.25 86 PRO A C 1
ATOM 699 O O . PRO A 1 86 ? -7.599 -0.102 13.205 1.00 93.25 86 PRO A O 1
ATOM 702 N N . LYS A 1 87 ? -6.926 -0.468 15.324 1.00 89.75 87 LYS A N 1
ATOM 703 C CA . LYS A 1 87 ? -7.715 -1.699 15.532 1.00 89.75 87 LYS A CA 1
ATOM 704 C C . LYS A 1 87 ? -9.210 -1.510 15.276 1.00 89.75 87 LYS A C 1
ATOM 706 O O . LYS A 1 87 ? -9.830 -2.367 14.664 1.00 89.75 87 LYS A O 1
ATOM 711 N N . SER A 1 88 ? -9.750 -0.350 15.644 1.00 89.19 88 SER A N 1
ATOM 712 C CA . SER A 1 88 ? -11.163 0.011 15.469 1.00 89.19 88 SER A CA 1
ATOM 713 C C . SER A 1 88 ? -11.645 0.043 14.012 1.00 89.19 88 SER A C 1
ATOM 715 O O . SER A 1 88 ? -12.827 0.245 13.776 1.00 89.19 88 SER A O 1
ATOM 717 N N . LEU A 1 89 ? -10.745 -0.072 13.028 1.00 85.19 89 LEU A N 1
ATOM 718 C CA . LEU A 1 89 ? -11.090 -0.148 11.604 1.00 85.19 89 LEU A CA 1
ATOM 719 C C . LEU A 1 89 ? -11.198 -1.594 11.082 1.00 85.19 89 LEU A C 1
ATOM 721 O O . LEU A 1 89 ? -11.468 -1.787 9.894 1.00 85.19 89 LEU A O 1
ATOM 725 N N . PHE A 1 90 ? -10.943 -2.588 11.941 1.00 78.69 90 PHE A N 1
ATOM 726 C CA . PHE A 1 90 ? -11.028 -4.023 11.635 1.00 78.69 90 PHE A CA 1
ATOM 727 C C . PHE A 1 90 ? -12.129 -4.752 12.413 1.00 78.69 90 PHE A C 1
ATOM 729 O O . PHE A 1 90 ? -12.396 -5.912 12.101 1.00 78.69 90 PHE A O 1
ATOM 736 N N . GLU A 1 91 ? -12.724 -4.085 13.403 1.00 66.69 91 GLU A N 1
ATOM 737 C CA . GLU A 1 91 ? -13.911 -4.518 14.154 1.00 66.69 91 GLU A CA 1
ATOM 738 C C . GLU A 1 91 ? -15.190 -4.240 13.352 1.00 66.69 91 GLU A C 1
ATOM 740 O O . GLU A 1 91 ? -16.083 -5.116 13.369 1.00 66.69 91 GLU A O 1
#

Radius of gyration: 12.52 Å; chains: 1; bounding box: 30×24×33 Å

Secondary structure (DSSP, 8-state):
-HHHHHHHTS--GGG---EEEEEETTTTEEEEEETTTT-SHHHHHHHHHHHHHHHHHTTT--EEE------B-TTS-EEEEEEE--GGGT-

pLDDT: mean 89.28, std 8.07, range [59.53, 97.62]

Sequence (91 aa):
MEFLDCIRWLPSASNKQSWRISYNPDENKFKIFDYYNLANGISTFDIGIMISGFYFYSKGQCQIDMTPSEETFHTGGKYVCSITMPKSLFE

Foldseek 3Di:
DVLVVLLQPFDADVSPLQWDWDADPVQQKIWIFGQVQCPDVRSVVSVVSSVVSLCVLLVNQKDKAQPADQDADPVGTGTGTMIHGDPVSVD